Protein AF-A0A5P9F3I1-F1 (afdb_monomer_lite)

Foldseek 3Di:
DWWKDFPFKIKDFQDDDDFFKFFPDDRLDTHHPVRDDPPDDPQADPQFRGGMDTDDDPPSIDTPDDDPGGDALVVCVVFDDDDPVRNVVVRVCVVVVNTDGMDMDGGPVCPVVSVVHRD

Structure (mmCIF, N/CA/C/O backbone):
data_AF-A0A5P9F3I1-F1
#
_entry.id   AF-A0A5P9F3I1-F1
#
loop_
_atom_site.group_PDB
_atom_site.id
_atom_site.type_symbol
_atom_site.label_atom_id
_atom_site.label_alt_id
_atom_site.label_comp_id
_atom_site.label_asym_id
_atom_site.label_entity_id
_atom_site.label_seq_id
_atom_site.pdbx_PDB_ins_code
_atom_site.Cartn_x
_atom_site.Cartn_y
_atom_site.Cartn_z
_atom_site.occupancy
_atom_site.B_iso_or_equiv
_atom_site.auth_seq_id
_atom_site.auth_comp_id
_atom_site.auth_asym_id
_atom_site.auth_atom_id
_atom_site.pdbx_PDB_model_num
ATOM 1 N N . MET A 1 1 ? -12.957 4.116 2.074 1.00 90.19 1 MET A N 1
ATOM 2 C CA . MET A 1 1 ? -11.641 3.589 2.456 1.00 90.19 1 MET A CA 1
ATOM 3 C C . MET A 1 1 ? -11.330 2.303 1.721 1.00 90.19 1 MET A C 1
ATOM 5 O O . MET A 1 1 ? -12.240 1.511 1.440 1.00 90.19 1 MET A O 1
ATOM 9 N N . ILE A 1 2 ? -10.048 2.113 1.442 1.00 93.69 2 ILE A N 1
ATOM 10 C CA . ILE A 1 2 ? -9.469 0.926 0.829 1.00 93.69 2 ILE A CA 1
ATOM 11 C C . ILE A 1 2 ? -8.132 0.614 1.510 1.00 93.69 2 ILE A C 1
ATOM 13 O O . ILE A 1 2 ? -7.375 1.515 1.875 1.00 93.69 2 ILE A O 1
ATOM 17 N N . ILE A 1 3 ? -7.862 -0.673 1.702 1.00 94.19 3 ILE A N 1
ATOM 18 C CA . ILE A 1 3 ? -6.571 -1.188 2.147 1.00 94.19 3 ILE A CA 1
ATOM 19 C C . ILE A 1 3 ? -6.049 -2.093 1.044 1.00 94.19 3 ILE A C 1
ATOM 21 O O . ILE A 1 3 ? -6.748 -2.999 0.571 1.00 94.19 3 ILE A O 1
ATOM 25 N N . VAL A 1 4 ? -4.820 -1.830 0.632 1.00 95.12 4 VAL A N 1
ATOM 26 C CA . VAL A 1 4 ? -4.195 -2.461 -0.516 1.00 95.12 4 VAL A CA 1
ATOM 27 C C . VAL A 1 4 ? -2.876 -3.092 -0.098 1.00 95.12 4 VAL A C 1
ATOM 29 O O . VAL A 1 4 ? -2.026 -2.446 0.502 1.00 95.12 4 VAL A O 1
ATOM 32 N N . ASP A 1 5 ? -2.699 -4.357 -0.447 1.00 94.94 5 ASP A N 1
ATOM 33 C CA . ASP A 1 5 ? -1.471 -5.107 -0.237 1.00 94.94 5 ASP A CA 1
ATOM 34 C C . ASP A 1 5 ? -0.649 -5.132 -1.527 1.00 94.94 5 ASP A C 1
ATOM 36 O O . ASP A 1 5 ? -1.141 -5.555 -2.575 1.00 94.94 5 ASP A O 1
ATOM 40 N N . SER A 1 6 ? 0.602 -4.686 -1.458 1.00 95.31 6 SER A N 1
ATOM 41 C CA . SER A 1 6 ? 1.604 -4.871 -2.511 1.00 95.31 6 SER A CA 1
ATOM 42 C C . SER A 1 6 ? 2.690 -5.836 -2.018 1.00 95.31 6 SER A C 1
ATOM 44 O O . SER A 1 6 ? 2.691 -6.208 -0.841 1.00 95.31 6 SER A O 1
ATOM 46 N N . PRO A 1 7 ? 3.642 -6.280 -2.859 1.00 95.31 7 PRO A N 1
ATOM 47 C CA . PRO A 1 7 ? 4.661 -7.242 -2.442 1.00 95.31 7 PRO A CA 1
ATOM 48 C C . PRO A 1 7 ? 5.341 -6.883 -1.114 1.00 95.31 7 PRO A C 1
ATOM 50 O O . PRO A 1 7 ? 5.458 -7.745 -0.237 1.00 95.31 7 PRO A O 1
ATOM 53 N N . PHE A 1 8 ? 5.713 -5.610 -0.930 1.00 95.12 8 PHE A N 1
ATOM 54 C CA . PHE A 1 8 ? 6.491 -5.157 0.228 1.00 95.12 8 PHE A CA 1
ATOM 55 C C . PHE A 1 8 ? 5.776 -4.140 1.118 1.00 95.12 8 PHE A C 1
ATOM 57 O O . PHE A 1 8 ? 6.240 -3.889 2.231 1.00 95.12 8 PHE A O 1
ATOM 64 N N . HIS A 1 9 ? 4.637 -3.606 0.674 1.00 93.94 9 HIS A N 1
ATOM 65 C CA . HIS A 1 9 ? 3.910 -2.559 1.379 1.00 93.94 9 HIS A CA 1
ATOM 66 C C . HIS A 1 9 ? 2.465 -2.954 1.668 1.00 93.94 9 HIS A C 1
ATOM 68 O O . HIS A 1 9 ? 1.875 -3.775 0.966 1.00 93.94 9 HIS A O 1
ATOM 74 N N . VAL A 1 10 ? 1.892 -2.315 2.683 1.00 94.19 10 VAL A N 1
ATOM 75 C CA . VAL A 1 10 ? 0.446 -2.223 2.879 1.00 94.19 10 VAL A CA 1
ATOM 76 C C . VAL A 1 10 ? 0.079 -0.749 2.851 1.00 94.19 10 VAL A C 1
ATOM 78 O O . VAL A 1 10 ? 0.621 0.039 3.628 1.00 94.19 10 VAL A O 1
ATOM 81 N N . SER A 1 11 ? -0.811 -0.380 1.938 1.00 93.50 11 SER A N 1
ATOM 82 C CA . SER A 1 11 ? -1.278 0.989 1.760 1.00 93.50 11 SER A CA 1
ATOM 83 C C . SER A 1 11 ? -2.720 1.150 2.233 1.00 93.50 11 SER A C 1
ATOM 85 O O . SER A 1 11 ? -3.554 0.269 2.035 1.00 93.50 11 SER A O 1
ATOM 87 N N . PHE A 1 12 ? -3.009 2.293 2.840 1.00 91.94 12 PHE A N 1
ATOM 88 C CA . PHE A 1 12 ? -4.290 2.658 3.431 1.00 91.94 12 PHE A CA 1
ATOM 89 C C . PHE A 1 12 ? -4.743 3.985 2.838 1.00 91.94 12 PHE A C 1
ATOM 91 O O . PHE A 1 12 ? -3.963 4.936 2.787 1.00 91.94 12 PHE A O 1
ATOM 98 N N . SER A 1 13 ? -6.011 4.055 2.449 1.00 90.62 13 SER A N 1
ATOM 99 C CA . SER A 1 13 ? -6.646 5.283 1.982 1.00 90.62 13 SER A CA 1
ATOM 100 C C . SER A 1 13 ? -8.043 5.416 2.564 1.00 90.62 13 SER A C 1
ATOM 102 O O . SER A 1 13 ? -8.780 4.431 2.676 1.00 90.62 13 SER A O 1
ATOM 104 N N . SER A 1 14 ? -8.424 6.635 2.946 1.00 87.81 14 SER A N 1
ATOM 105 C CA . SER A 1 14 ? -9.814 6.956 3.296 1.00 87.81 14 SER A CA 1
ATOM 106 C C . SER A 1 14 ? -10.704 6.981 2.057 1.00 87.81 14 SER A C 1
ATOM 108 O O . SER A 1 14 ? -11.913 6.745 2.158 1.00 87.81 14 SER A O 1
ATOM 110 N N . GLU A 1 15 ? -10.100 7.169 0.890 1.00 88.25 15 GLU A N 1
ATOM 111 C CA . GLU A 1 15 ? -10.753 7.193 -0.406 1.00 88.25 15 GLU A CA 1
ATOM 112 C C . GLU A 1 15 ? -10.995 5.766 -0.920 1.00 88.25 15 GLU A C 1
ATOM 114 O O . GLU A 1 15 ? -10.819 4.770 -0.204 1.00 88.25 15 GLU A O 1
ATOM 119 N N . ARG A 1 16 ? -11.581 5.649 -2.110 1.00 88.88 16 ARG A N 1
ATOM 120 C CA . ARG A 1 16 ? -11.965 4.358 -2.714 1.00 88.88 16 ARG A CA 1
ATOM 121 C C . ARG A 1 16 ? -11.376 4.153 -4.101 1.00 88.88 16 ARG A C 1
ATOM 123 O O . ARG A 1 16 ? -11.593 3.096 -4.688 1.00 88.88 16 ARG A O 1
ATOM 130 N N . GLU A 1 17 ? -10.658 5.152 -4.587 1.00 91.88 17 GLU A N 1
ATOM 131 C CA . GLU A 1 17 ? -9.868 5.084 -5.800 1.00 91.88 17 GLU A CA 1
ATOM 132 C C . GLU A 1 17 ? -8.821 3.975 -5.712 1.00 91.88 17 GLU A C 1
ATOM 134 O O . GLU A 1 17 ? -8.314 3.626 -4.639 1.00 91.88 17 GLU A O 1
ATOM 139 N N . LEU A 1 18 ? -8.550 3.373 -6.864 1.00 93.62 18 LEU A N 1
ATOM 140 C CA . LEU A 1 18 ? -7.519 2.360 -6.995 1.00 93.62 18 LEU A CA 1
ATOM 141 C C . LEU A 1 18 ? -6.180 3.035 -7.302 1.00 93.62 18 LEU A C 1
ATOM 143 O O . LEU A 1 18 ? -6.169 4.084 -7.943 1.00 93.62 18 LEU A O 1
ATOM 147 N N . PRO A 1 19 ? -5.056 2.412 -6.912 1.00 93.56 19 PRO A N 1
ATOM 148 C CA . PRO A 1 19 ? -3.750 2.890 -7.330 1.00 93.56 19 PRO A CA 1
ATOM 149 C C . PRO A 1 19 ? -3.662 2.923 -8.856 1.00 93.56 19 PRO A C 1
ATOM 151 O O . PRO A 1 19 ? -4.089 1.972 -9.517 1.00 93.56 19 PRO A O 1
ATOM 154 N N . SER A 1 20 ? -3.059 3.975 -9.398 1.00 93.38 20 SER A N 1
ATOM 155 C CA . SER A 1 20 ? -2.838 4.164 -10.835 1.00 93.38 20 SER A CA 1
ATOM 156 C C . SER A 1 20 ? -1.423 3.770 -11.256 1.00 93.38 20 SER A C 1
ATOM 158 O O . SER A 1 20 ? -1.210 3.292 -12.374 1.00 93.38 20 SER A O 1
ATOM 160 N N . LYS A 1 21 ? -0.441 3.895 -10.352 1.00 93.88 21 LYS A N 1
ATOM 161 C CA . LYS A 1 21 ? 0.971 3.588 -10.616 1.00 93.88 21 LYS A CA 1
ATOM 162 C C . LYS A 1 21 ? 1.540 2.576 -9.628 1.00 93.88 21 LYS A C 1
ATOM 164 O O . LYS A 1 21 ? 1.153 2.500 -8.462 1.00 93.88 21 LYS A O 1
ATOM 169 N N . ALA A 1 22 ? 2.489 1.781 -10.103 1.00 95.19 22 ALA A N 1
ATOM 170 C CA . ALA A 1 22 ? 3.241 0.832 -9.298 1.00 95.19 22 ALA A CA 1
ATOM 171 C C . ALA A 1 22 ? 4.729 0.916 -9.634 1.00 95.19 22 ALA A C 1
ATOM 173 O O . ALA A 1 22 ? 5.114 0.963 -10.800 1.00 95.19 22 ALA A O 1
ATOM 174 N N . CYS A 1 23 ? 5.575 0.886 -8.608 1.00 95.12 23 CYS A N 1
ATOM 175 C CA . CYS A 1 23 ? 7.013 0.743 -8.779 1.00 95.12 23 CYS A CA 1
ATOM 176 C C . CYS A 1 23 ? 7.321 -0.633 -9.370 1.00 95.12 23 CYS A C 1
ATOM 178 O O . CYS A 1 23 ? 7.063 -1.668 -8.751 1.00 95.12 23 CYS A O 1
ATOM 180 N N . THR A 1 24 ? 7.904 -0.645 -10.564 1.00 93.88 24 THR A N 1
ATOM 181 C CA . THR A 1 24 ? 8.335 -1.870 -11.245 1.00 93.88 24 THR A CA 1
ATOM 182 C C . THR A 1 24 ? 9.747 -2.277 -10.823 1.00 93.88 24 THR A C 1
ATOM 184 O O . THR A 1 24 ? 10.150 -3.413 -11.065 1.00 93.88 24 THR A O 1
ATOM 187 N N . GLY A 1 25 ? 10.469 -1.416 -10.099 1.00 93.19 25 GLY A N 1
ATOM 188 C CA . GLY A 1 25 ? 11.793 -1.699 -9.543 1.00 93.19 25 GLY A CA 1
ATOM 189 C C . GLY A 1 25 ? 11.783 -2.237 -8.112 1.00 93.19 25 GLY A C 1
ATOM 190 O O . GLY A 1 25 ? 11.133 -3.244 -7.823 1.00 93.19 25 GLY A O 1
ATOM 191 N N . LYS A 1 26 ? 12.565 -1.604 -7.228 1.00 92.44 26 LYS A N 1
ATOM 192 C CA . LYS A 1 26 ? 13.016 -2.207 -5.961 1.00 92.44 26 LYS A CA 1
ATOM 193 C C . LYS A 1 26 ? 11.950 -2.290 -4.870 1.00 92.44 26 LYS A C 1
ATOM 195 O O . LYS A 1 26 ? 11.833 -3.338 -4.243 1.00 92.44 26 LYS A O 1
ATOM 200 N N . CYS A 1 27 ? 11.183 -1.224 -4.629 1.00 94.00 27 CYS A N 1
ATOM 201 C CA . CYS A 1 27 ? 10.278 -1.171 -3.471 1.00 94.00 27 CYS A CA 1
ATOM 202 C C . CYS A 1 27 ? 8.883 -1.752 -3.740 1.00 94.00 27 CYS A C 1
ATOM 204 O O . CYS A 1 27 ? 8.164 -2.077 -2.801 1.00 94.00 27 CYS A O 1
ATOM 206 N N . LYS A 1 28 ? 8.471 -1.897 -5.009 1.00 95.62 28 LYS A N 1
ATOM 207 C CA . LYS A 1 28 ? 7.131 -2.400 -5.382 1.00 95.62 28 LYS A CA 1
ATOM 208 C C . LYS A 1 28 ? 5.973 -1.657 -4.684 1.00 95.62 28 LYS A C 1
ATOM 210 O O . LYS A 1 28 ? 4.894 -2.218 -4.476 1.00 95.62 28 LYS A O 1
ATOM 215 N N . LYS A 1 29 ? 6.200 -0.402 -4.284 1.00 95.25 29 LYS A N 1
ATOM 216 C CA . LYS A 1 29 ? 5.176 0.487 -3.734 1.00 95.25 29 LYS A CA 1
ATOM 217 C C . LYS A 1 29 ? 4.178 0.865 -4.829 1.00 95.25 29 LYS A C 1
ATOM 219 O O . LYS A 1 29 ? 4.543 0.973 -5.998 1.00 95.25 29 LYS A O 1
ATOM 224 N N . ILE A 1 30 ? 2.933 1.056 -4.428 1.00 95.19 30 ILE A N 1
ATOM 225 C CA . ILE A 1 30 ? 1.837 1.549 -5.262 1.00 95.19 30 ILE A CA 1
ATOM 226 C C . ILE A 1 30 ? 1.505 2.992 -4.907 1.00 95.19 30 ILE A C 1
ATOM 228 O O . ILE A 1 30 ? 1.753 3.418 -3.776 1.00 95.19 30 ILE A O 1
ATOM 232 N N . TRP A 1 31 ? 0.931 3.693 -5.872 1.00 92.75 31 TRP A N 1
ATOM 233 C CA . TRP A 1 31 ? 0.684 5.122 -5.820 1.00 92.75 31 TRP A CA 1
ATOM 234 C C . TRP A 1 31 ? -0.614 5.468 -6.547 1.00 92.75 31 TRP A C 1
ATOM 236 O O . TRP A 1 31 ? -1.016 4.770 -7.486 1.00 92.75 31 TRP A O 1
ATOM 246 N N . TRP A 1 32 ? -1.247 6.541 -6.103 1.00 91.62 32 TRP A N 1
ATOM 247 C CA . TRP A 1 32 ? -2.476 7.089 -6.660 1.00 91.62 32 TRP A CA 1
ATOM 248 C C . TRP A 1 32 ? -2.183 8.291 -7.548 1.00 91.62 32 TRP A C 1
ATOM 250 O O . TRP A 1 32 ? -1.090 8.849 -7.504 1.00 91.62 32 TRP A O 1
ATOM 260 N N . GLU A 1 33 ? -3.154 8.688 -8.372 1.00 86.62 33 GLU A N 1
ATOM 261 C CA . GLU A 1 33 ? -2.994 9.865 -9.237 1.00 86.62 33 GLU A CA 1
ATOM 262 C C . GLU A 1 33 ? -2.730 11.116 -8.406 1.00 86.62 33 GLU A C 1
ATOM 264 O O . GLU A 1 33 ? -1.824 11.870 -8.725 1.00 86.62 33 GLU A O 1
ATOM 269 N N . SER A 1 34 ? -3.405 11.260 -7.262 1.00 85.81 34 SER A N 1
ATOM 270 C CA . SER A 1 34 ? -3.195 12.391 -6.356 1.00 85.81 34 SER A CA 1
ATOM 271 C C . SER A 1 34 ? -1.826 12.425 -5.666 1.00 85.81 34 SER A C 1
ATOM 273 O O . SER A 1 34 ? -1.558 13.374 -4.932 1.00 85.81 34 SER A O 1
ATOM 275 N N . ASP A 1 35 ? -1.027 11.358 -5.776 1.00 83.25 35 ASP A N 1
ATOM 276 C CA . ASP A 1 35 ? 0.317 11.301 -5.186 1.00 83.25 35 ASP A CA 1
ATOM 277 C C . ASP A 1 35 ? 1.375 11.945 -6.100 1.00 83.25 35 ASP A C 1
ATOM 279 O O . ASP A 1 35 ? 2.518 12.100 -5.671 1.00 83.25 35 ASP A O 1
ATOM 283 N N . TYR A 1 36 ? 1.004 12.297 -7.336 1.00 75.44 36 TYR A N 1
ATOM 284 C CA . TYR A 1 36 ? 1.868 12.905 -8.342 1.00 75.44 36 TYR A CA 1
ATOM 285 C C . TYR A 1 36 ? 1.245 14.202 -8.857 1.00 75.44 36 TYR A C 1
ATOM 287 O O . TYR A 1 36 ? 0.089 14.203 -9.273 1.00 75.44 36 TYR A O 1
ATOM 295 N N . ASP A 1 37 ? 2.021 15.284 -8.890 1.00 67.81 37 ASP A N 1
ATOM 296 C CA . ASP A 1 37 ? 1.665 16.454 -9.695 1.00 67.81 37 ASP A CA 1
ATOM 297 C C . ASP A 1 37 ? 2.047 16.185 -11.160 1.00 67.81 37 ASP A C 1
ATOM 299 O O . ASP A 1 37 ? 3.129 15.667 -11.454 1.00 67.81 37 ASP A O 1
ATOM 303 N N . GLU A 1 38 ? 1.145 16.520 -12.090 1.00 56.72 38 GLU A N 1
ATOM 304 C CA . GLU A 1 38 ? 1.235 16.194 -13.527 1.00 56.72 38 GLU A CA 1
ATOM 305 C C . GLU A 1 38 ? 2.510 16.715 -14.222 1.00 56.72 38 GLU A C 1
ATOM 307 O O . GLU A 1 38 ? 2.821 16.301 -15.340 1.00 56.72 38 GLU A O 1
ATOM 312 N N . THR A 1 39 ? 3.260 17.611 -13.579 1.00 55.44 39 THR A N 1
ATOM 313 C CA . THR A 1 39 ? 4.373 18.348 -14.183 1.00 55.44 39 THR A CA 1
ATOM 314 C C . THR A 1 39 ? 5.761 17.748 -13.953 1.00 55.44 39 THR A C 1
ATOM 316 O O . THR A 1 39 ? 6.632 17.997 -14.786 1.00 55.44 39 THR A O 1
ATOM 319 N N . ASP A 1 40 ? 5.994 16.941 -12.908 1.00 53.53 40 ASP A N 1
ATOM 320 C CA . ASP A 1 40 ? 7.377 16.669 -12.458 1.00 53.53 40 ASP A CA 1
ATOM 321 C C . ASP A 1 40 ? 7.834 15.199 -12.456 1.00 53.53 40 ASP A C 1
ATOM 323 O O . ASP A 1 40 ? 9.020 14.927 -12.672 1.00 53.53 40 ASP A O 1
ATOM 327 N N . ASP A 1 41 ? 6.940 14.214 -12.334 1.00 59.50 41 ASP A N 1
ATOM 328 C CA . ASP A 1 41 ? 7.371 12.826 -12.119 1.00 59.50 41 ASP A CA 1
ATOM 329 C C . ASP A 1 41 ? 7.272 11.947 -13.370 1.00 59.50 41 ASP A C 1
ATOM 331 O O . ASP A 1 41 ? 6.300 11.231 -13.623 1.00 59.50 41 ASP A O 1
ATOM 335 N N . LYS A 1 42 ? 8.367 11.961 -14.144 1.00 66.25 42 LYS A N 1
ATOM 336 C CA . LYS A 1 42 ? 8.630 11.200 -15.386 1.00 66.25 42 LYS A CA 1
ATOM 337 C C . LYS A 1 42 ? 8.703 9.674 -15.193 1.00 66.25 42 LYS A C 1
ATOM 339 O O . LYS A 1 42 ? 9.653 9.024 -15.625 1.00 66.25 42 LYS A O 1
ATOM 344 N N . GLY A 1 43 ? 7.725 9.073 -14.523 1.00 82.50 43 GLY A N 1
ATOM 345 C CA . GLY A 1 43 ? 7.683 7.630 -14.302 1.00 82.50 43 GLY A CA 1
ATOM 346 C C . GLY A 1 43 ? 8.787 7.131 -13.367 1.00 82.50 43 GLY A C 1
ATOM 347 O O . GLY A 1 43 ? 9.238 5.996 -13.519 1.00 82.50 43 GLY A O 1
ATOM 348 N N . VAL A 1 44 ? 9.222 7.951 -12.405 1.00 89.50 44 VAL A N 1
ATOM 349 C CA . VAL A 1 44 ? 10.220 7.584 -11.391 1.00 89.50 44 VAL A CA 1
ATOM 350 C C . VAL A 1 44 ? 9.561 7.480 -10.019 1.00 89.50 44 VAL A C 1
ATOM 352 O O . VAL A 1 44 ? 8.764 8.310 -9.604 1.00 89.50 44 VAL A O 1
ATOM 355 N N . CYS A 1 45 ? 9.877 6.416 -9.294 1.00 90.81 45 CYS A N 1
ATOM 356 C CA . CYS A 1 45 ? 9.322 6.122 -7.991 1.00 90.81 45 CYS A CA 1
ATOM 357 C C . CYS A 1 45 ? 9.988 6.996 -6.928 1.00 90.81 45 CYS A C 1
ATOM 359 O O . CYS A 1 45 ? 11.125 6.726 -6.542 1.00 90.81 45 CYS A O 1
ATOM 361 N N . LEU A 1 46 ? 9.224 7.931 -6.364 1.00 88.31 46 LEU A N 1
ATOM 362 C CA . LEU A 1 46 ? 9.644 8.837 -5.285 1.00 88.31 46 LEU A CA 1
ATOM 363 C C . LEU A 1 46 ? 10.221 8.141 -4.044 1.00 88.31 46 LEU A C 1
ATOM 365 O O . LEU A 1 46 ? 10.939 8.753 -3.267 1.00 88.31 46 LEU A O 1
ATOM 369 N N . GLN A 1 47 ? 9.918 6.856 -3.843 1.00 90.00 47 GLN A N 1
ATOM 370 C CA . GLN A 1 47 ? 10.474 6.100 -2.725 1.00 90.00 47 GLN A CA 1
ATOM 371 C C . GLN A 1 47 ? 11.887 5.586 -2.998 1.00 90.00 47 GLN A C 1
ATOM 373 O O . GLN A 1 47 ? 12.659 5.504 -2.067 1.00 90.00 47 GLN A O 1
ATOM 378 N N . CYS A 1 48 ? 12.207 5.129 -4.212 1.00 92.44 48 CYS A N 1
ATOM 379 C CA . CYS A 1 48 ? 13.441 4.356 -4.445 1.00 92.44 48 CYS A CA 1
ATOM 380 C C . CYS A 1 48 ? 14.169 4.695 -5.752 1.00 92.44 48 CYS A C 1
ATOM 382 O O . CYS A 1 48 ? 15.054 3.947 -6.171 1.00 92.44 48 CYS A O 1
ATOM 384 N N . GLY A 1 49 ? 13.733 5.740 -6.457 1.00 90.62 49 GLY A N 1
ATOM 385 C CA . GLY A 1 49 ? 14.302 6.196 -7.727 1.00 90.62 49 GLY A CA 1
ATOM 386 C C . GLY A 1 49 ? 14.142 5.232 -8.909 1.00 90.62 49 GLY A C 1
ATOM 387 O O . GLY A 1 49 ? 14.645 5.500 -9.992 1.00 90.62 49 GLY A O 1
ATOM 388 N N . SER A 1 50 ? 13.472 4.088 -8.733 1.00 93.19 50 SER A N 1
ATOM 389 C CA . SER A 1 50 ? 13.250 3.121 -9.819 1.00 93.19 50 SER A CA 1
ATOM 390 C C . SER A 1 50 ? 12.067 3.507 -10.709 1.00 93.19 50 SER A C 1
ATOM 392 O O . SER A 1 50 ? 11.289 4.377 -10.352 1.00 93.19 50 SER A O 1
ATOM 394 N N . SER A 1 51 ? 11.856 2.810 -11.823 1.00 92.62 51 SER A N 1
ATOM 395 C CA . SER A 1 51 ? 10.732 3.091 -12.722 1.00 92.62 51 SER A CA 1
ATOM 396 C C . SER A 1 51 ? 9.350 2.804 -12.111 1.00 92.62 51 SER A C 1
ATOM 398 O O . SER A 1 51 ? 9.165 1.882 -11.307 1.00 92.62 51 SER A O 1
ATOM 400 N N . LEU A 1 52 ? 8.365 3.584 -12.547 1.00 92.69 52 LEU A N 1
ATOM 401 C CA . LEU A 1 52 ? 6.938 3.385 -12.338 1.00 92.69 52 LEU A CA 1
ATOM 402 C C . LEU A 1 52 ? 6.296 2.883 -13.628 1.00 92.69 52 LEU A C 1
ATOM 404 O O . LEU A 1 52 ? 6.559 3.392 -14.714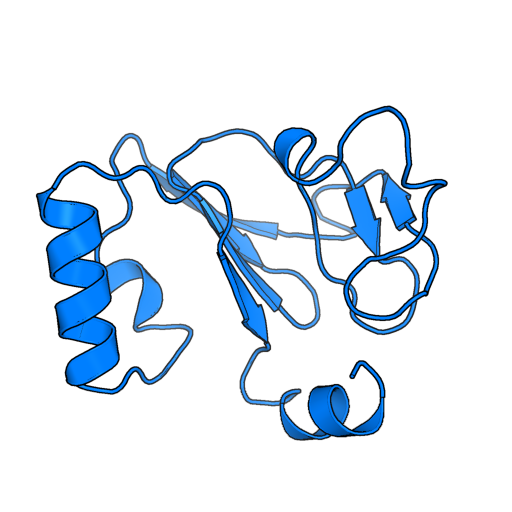 1.00 92.69 52 LEU A O 1
ATOM 408 N N . GLY A 1 53 ? 5.401 1.916 -13.487 1.00 91.81 53 GLY A N 1
ATOM 409 C CA . GLY A 1 53 ? 4.470 1.503 -14.529 1.00 91.81 53 GLY A CA 1
ATOM 410 C C . GLY A 1 53 ? 3.027 1.671 -14.068 1.00 91.81 53 GLY A C 1
ATOM 411 O O . GLY A 1 53 ? 2.765 2.088 -12.937 1.00 91.81 53 GLY A O 1
ATOM 412 N N . CYS A 1 54 ? 2.079 1.316 -14.932 1.00 93.38 54 CYS A N 1
ATOM 413 C CA . CYS A 1 54 ? 0.669 1.254 -14.554 1.00 93.38 54 CYS A CA 1
ATOM 414 C C . CYS A 1 54 ? 0.450 0.195 -13.465 1.00 93.38 54 CYS A C 1
ATOM 416 O O . CYS A 1 54 ? 0.946 -0.934 -13.554 1.00 93.38 54 CYS A O 1
ATOM 418 N N . ALA A 1 55 ? -0.311 0.545 -12.431 1.00 94.81 55 ALA A N 1
ATOM 419 C CA . ALA A 1 55 ? -0.719 -0.413 -11.418 1.00 94.81 55 ALA A CA 1
ATOM 420 C C . ALA A 1 55 ? -1.768 -1.367 -12.001 1.00 94.81 55 ALA A C 1
ATOM 422 O O . ALA A 1 55 ? -2.728 -0.955 -12.641 1.00 94.81 55 ALA A O 1
ATOM 423 N N . VAL A 1 56 ? -1.590 -2.666 -11.759 1.00 95.94 56 VAL A N 1
ATOM 424 C CA . VAL A 1 56 ? -2.475 -3.711 -12.284 1.00 95.94 56 VAL A CA 1
ATOM 425 C C . VAL A 1 56 ? -2.897 -4.578 -11.112 1.00 95.94 56 VAL A C 1
ATOM 427 O O . VAL A 1 56 ? -2.057 -5.180 -10.434 1.00 95.94 56 VAL A O 1
ATOM 430 N N . LYS A 1 57 ? -4.204 -4.624 -10.848 1.00 96.38 57 LYS A N 1
ATOM 431 C CA . LYS A 1 57 ? -4.779 -5.455 -9.787 1.00 96.38 57 LYS A CA 1
ATOM 432 C C . LYS A 1 57 ? -4.479 -6.931 -10.066 1.00 96.38 57 LYS A C 1
ATOM 434 O O . LYS A 1 57 ? -4.606 -7.393 -11.192 1.00 96.38 57 LYS A O 1
ATOM 439 N N . GLY A 1 58 ? -4.075 -7.670 -9.039 1.00 94.62 58 GLY A N 1
ATOM 440 C CA . GLY A 1 58 ? -3.655 -9.071 -9.140 1.00 94.62 58 GLY A CA 1
ATOM 441 C C . GLY A 1 58 ? -2.182 -9.261 -9.511 1.00 94.62 58 GLY A C 1
ATOM 442 O O . GLY A 1 58 ? -1.621 -10.297 -9.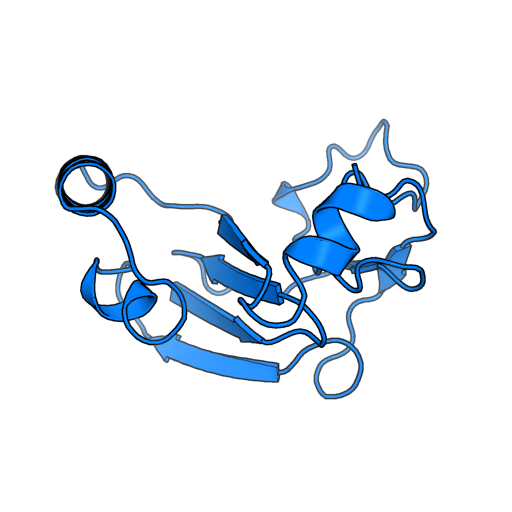168 1.00 94.62 58 GLY A O 1
ATOM 443 N N . VAL A 1 59 ? -1.542 -8.254 -10.118 1.00 95.56 59 VAL A N 1
ATOM 444 C CA . VAL A 1 59 ? -0.116 -8.279 -10.487 1.00 95.56 59 VAL A CA 1
ATOM 445 C C . VAL A 1 59 ? 0.705 -7.445 -9.506 1.00 95.56 59 VAL A C 1
ATOM 447 O O . VAL A 1 59 ? 1.581 -7.956 -8.816 1.00 95.56 59 VAL A O 1
ATOM 450 N N . HIS A 1 60 ? 0.391 -6.155 -9.411 1.00 96.94 60 HIS A N 1
ATOM 451 C CA . HIS A 1 60 ? 1.127 -5.194 -8.593 1.00 96.94 60 HIS A CA 1
ATOM 452 C C . HIS A 1 60 ? 0.549 -5.062 -7.184 1.00 96.94 60 HIS A C 1
ATOM 454 O O . HIS A 1 60 ? 1.277 -4.754 -6.241 1.00 96.94 60 HIS A O 1
ATOM 460 N N . PHE A 1 61 ? -0.755 -5.294 -7.036 1.00 96.75 61 PHE A N 1
ATOM 461 C CA . PHE A 1 61 ? -1.435 -5.174 -5.756 1.00 96.75 61 PHE A CA 1
ATOM 462 C C . PHE A 1 61 ? -2.685 -6.040 -5.649 1.00 96.75 61 PHE A C 1
ATOM 464 O O . PHE A 1 61 ? -3.264 -6.466 -6.650 1.00 96.75 61 PHE A O 1
ATOM 471 N N . LYS A 1 62 ? -3.145 -6.246 -4.417 1.00 97.12 62 LYS A N 1
ATOM 472 C CA . LYS A 1 62 ? -4.417 -6.887 -4.081 1.00 97.12 62 LYS A CA 1
ATOM 473 C C . LYS A 1 62 ? -5.184 -6.006 -3.104 1.00 97.12 62 LYS A C 1
ATOM 475 O O . LYS A 1 62 ? -4.604 -5.425 -2.196 1.00 97.12 62 LYS A O 1
ATOM 480 N N . ILE A 1 63 ? -6.496 -5.914 -3.277 1.00 96.06 63 ILE A N 1
ATOM 481 C CA . ILE A 1 63 ? -7.359 -5.227 -2.312 1.00 96.06 63 ILE A CA 1
ATOM 482 C C . ILE A 1 63 ? -7.611 -6.208 -1.173 1.00 96.06 63 ILE A C 1
ATOM 484 O O . ILE A 1 63 ? -8.164 -7.278 -1.415 1.00 96.06 63 ILE A O 1
ATOM 488 N N . VAL A 1 64 ? -7.195 -5.859 0.042 1.00 94.50 64 VAL A N 1
ATOM 489 C CA . VAL A 1 64 ? -7.406 -6.712 1.225 1.00 94.50 64 VAL A CA 1
ATOM 490 C C . VAL A 1 64 ? -8.647 -6.309 2.005 1.00 94.50 64 VAL A C 1
ATOM 492 O O . VAL A 1 64 ? -9.254 -7.142 2.670 1.00 94.50 64 VAL A O 1
ATOM 495 N N . TYR A 1 65 ? -9.054 -5.044 1.910 1.00 94.31 65 TYR A N 1
ATOM 496 C CA . TYR A 1 65 ? -10.274 -4.567 2.541 1.00 94.31 65 TYR A CA 1
ATOM 497 C C . TYR A 1 65 ? -10.806 -3.316 1.843 1.00 94.31 65 TYR A C 1
ATOM 499 O O . TYR A 1 65 ? -10.036 -2.463 1.403 1.00 94.31 65 TYR A O 1
ATOM 507 N N . GLN A 1 66 ? -12.128 -3.185 1.768 1.00 94.12 66 GLN A N 1
ATOM 508 C CA . GLN A 1 66 ? -12.792 -2.008 1.217 1.00 94.12 66 GLN A CA 1
ATOM 509 C C . GLN A 1 66 ? -14.124 -1.791 1.936 1.00 94.12 66 GLN A C 1
ATOM 511 O O . GLN A 1 66 ? -14.889 -2.732 2.134 1.00 94.12 66 GLN A O 1
ATOM 516 N N . ALA A 1 67 ? -14.415 -0.551 2.332 1.00 91.69 67 ALA A N 1
ATOM 517 C CA . ALA A 1 67 ? -15.647 -0.231 3.056 1.00 91.69 67 ALA A CA 1
ATOM 518 C C . ALA A 1 67 ? -16.140 1.195 2.793 1.00 91.69 67 ALA A C 1
ATOM 520 O O . ALA A 1 67 ? -15.375 2.072 2.372 1.00 91.69 67 ALA A O 1
ATOM 521 N N . ASN A 1 68 ? -17.436 1.423 3.044 1.00 89.69 68 ASN A N 1
ATOM 522 C CA . ASN A 1 68 ? -18.074 2.739 2.936 1.00 89.69 68 ASN A CA 1
ATOM 523 C C . ASN A 1 68 ? -18.008 3.497 4.268 1.00 89.69 68 ASN A C 1
ATOM 525 O O . ASN A 1 68 ? -19.020 3.799 4.889 1.00 89.69 68 ASN A O 1
ATOM 529 N N . ARG A 1 69 ? -16.789 3.694 4.764 1.00 88.00 69 ARG A N 1
ATOM 530 C CA . ARG A 1 69 ? -16.489 4.430 5.996 1.00 88.00 69 ARG A CA 1
ATOM 531 C C . ARG A 1 69 ? -15.067 4.978 5.934 1.00 88.00 69 ARG A C 1
ATOM 533 O O . ARG A 1 69 ? -14.277 4.519 5.105 1.00 88.00 69 ARG A O 1
ATOM 540 N N . ASN A 1 70 ? -14.734 5.877 6.854 1.00 85.00 70 ASN A N 1
ATOM 541 C CA . ASN A 1 70 ? -13.359 6.324 7.077 1.00 85.00 70 ASN A CA 1
ATOM 542 C C . ASN A 1 70 ? -12.492 5.209 7.690 1.00 85.00 70 ASN A C 1
ATOM 544 O O . ASN A 1 70 ? -13.005 4.229 8.261 1.00 85.00 70 ASN A O 1
ATOM 548 N N . LEU A 1 71 ? -11.171 5.370 7.560 1.00 86.25 71 LEU A N 1
ATOM 549 C CA . LEU A 1 71 ? -10.189 4.556 8.276 1.00 86.25 71 LEU A CA 1
ATOM 550 C C . LEU A 1 71 ? -10.372 4.725 9.786 1.00 86.25 71 LEU A C 1
ATOM 552 O O . LEU A 1 71 ? -10.764 5.779 10.277 1.00 86.25 71 LEU A O 1
ATOM 556 N N . ARG A 1 72 ? -10.109 3.654 10.524 1.00 87.06 72 ARG A N 1
ATOM 557 C CA . ARG A 1 72 ? -10.096 3.617 11.986 1.00 87.06 72 ARG A CA 1
ATOM 558 C C . ARG A 1 72 ? -8.733 3.111 12.426 1.00 87.06 72 ARG A C 1
ATOM 560 O O . ARG A 1 72 ? -8.150 2.266 11.756 1.00 87.06 72 ARG A O 1
ATOM 567 N N . VAL A 1 73 ? -8.282 3.500 13.616 1.00 83.81 73 VAL A N 1
ATOM 568 C CA . VAL A 1 73 ? -7.017 3.007 14.199 1.00 83.81 73 VAL A CA 1
ATOM 569 C C . VAL A 1 73 ? -6.922 1.472 14.173 1.00 83.81 73 VAL A C 1
ATO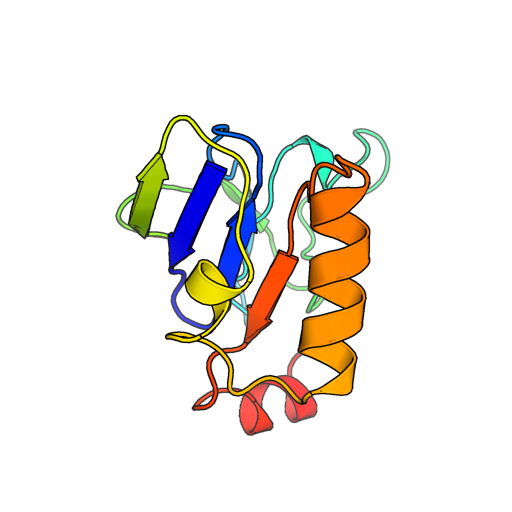M 571 O O . VAL A 1 73 ? -5.869 0.902 13.896 1.00 83.81 73 VAL A O 1
ATOM 574 N N . LYS A 1 74 ? -8.041 0.773 14.409 1.00 86.50 74 LYS A N 1
ATOM 575 C CA . LYS A 1 74 ? -8.081 -0.698 14.387 1.00 86.50 74 LYS A CA 1
ATOM 576 C C . LYS A 1 74 ? -7.736 -1.319 13.028 1.00 86.50 74 LYS A C 1
ATOM 578 O O . LYS A 1 74 ? -7.321 -2.470 13.007 1.00 86.50 74 LYS A O 1
ATOM 583 N N . ASP A 1 75 ? -7.888 -0.577 11.933 1.00 87.62 75 ASP A N 1
ATOM 584 C CA . ASP A 1 75 ? -7.599 -1.062 10.582 1.00 87.62 75 ASP A CA 1
ATOM 585 C C . ASP A 1 75 ? -6.083 -1.210 10.339 1.00 87.62 75 ASP A C 1
ATOM 587 O O . ASP A 1 75 ? -5.673 -2.021 9.514 1.00 87.62 75 ASP A O 1
ATOM 591 N N . PHE A 1 76 ? -5.244 -0.492 11.098 1.00 83.38 76 PHE A N 1
ATOM 592 C CA . PHE A 1 76 ? -3.779 -0.545 11.000 1.00 83.38 76 PHE A CA 1
ATOM 593 C C . PHE A 1 76 ? -3.149 -1.663 11.843 1.00 83.38 76 PHE A C 1
ATOM 595 O O . PHE A 1 76 ? -2.066 -2.153 11.514 1.00 83.38 76 PHE A O 1
ATOM 602 N N . LYS A 1 77 ? -3.831 -2.096 12.917 1.00 81.31 77 LYS A N 1
ATOM 603 C CA . LYS A 1 77 ? -3.323 -3.089 13.884 1.00 81.31 77 LYS A CA 1
ATOM 604 C C . LYS A 1 77 ? -2.798 -4.391 13.254 1.00 81.31 77 LYS A C 1
ATOM 606 O O . LYS A 1 77 ? -1.778 -4.873 13.738 1.00 81.31 77 LYS A O 1
ATOM 611 N N . PRO A 1 78 ? -3.422 -4.969 12.204 1.00 81.69 78 PRO A N 1
ATOM 612 C CA . PRO A 1 78 ? -2.919 -6.208 11.604 1.00 81.69 78 PRO A CA 1
ATOM 613 C C . PRO A 1 78 ? -1.569 -6.057 10.890 1.00 81.69 78 PRO A C 1
ATOM 615 O O . PRO A 1 78 ? -0.895 -7.051 10.643 1.00 81.69 78 PRO A O 1
ATOM 618 N N . TYR A 1 79 ? -1.183 -4.831 10.530 1.00 77.56 79 TYR A N 1
ATOM 619 C CA . TYR A 1 79 ? -0.087 -4.574 9.592 1.00 77.56 79 TYR A CA 1
ATOM 620 C C . TYR A 1 79 ? 1.083 -3.815 10.212 1.00 77.56 79 TYR A C 1
ATOM 622 O O . TYR A 1 79 ? 2.195 -3.864 9.687 1.00 77.56 79 TYR A O 1
ATOM 630 N N . LYS A 1 80 ? 0.850 -3.121 11.329 1.00 71.75 80 LYS A N 1
ATOM 631 C CA . LYS A 1 80 ? 1.880 -2.399 12.070 1.00 71.75 80 LYS A CA 1
ATOM 632 C C . LYS A 1 80 ? 1.602 -2.489 13.565 1.00 71.75 80 LYS A C 1
ATOM 634 O O . LYS A 1 80 ? 0.502 -2.176 14.023 1.00 71.75 80 LYS A O 1
ATOM 639 N N . LYS A 1 81 ? 2.629 -2.854 14.335 1.00 75.44 81 LYS A N 1
ATOM 640 C CA . LYS A 1 81 ? 2.633 -2.620 15.779 1.00 75.44 81 LYS A CA 1
ATOM 641 C C . LYS A 1 81 ? 2.903 -1.133 15.987 1.00 75.44 81 LYS A C 1
ATOM 643 O O . LYS A 1 81 ? 4.017 -0.680 15.752 1.00 75.44 81 LYS A O 1
ATOM 648 N N . MET A 1 82 ? 1.857 -0.391 16.321 1.00 71.56 82 MET A N 1
ATOM 649 C CA . MET A 1 82 ? 1.936 1.051 16.542 1.00 71.56 82 MET A CA 1
ATOM 650 C C . MET A 1 82 ? 2.263 1.339 18.003 1.00 71.56 82 MET A C 1
ATOM 652 O O . MET A 1 82 ? 1.796 0.608 18.883 1.00 71.56 82 MET A O 1
ATOM 656 N N . SER A 1 83 ? 3.042 2.390 18.258 1.00 76.69 83 SER A N 1
ATOM 657 C CA . SER A 1 83 ? 3.196 2.918 19.615 1.00 76.69 83 SER A CA 1
ATOM 658 C C . SER A 1 83 ? 1.883 3.557 20.094 1.00 76.69 83 SER A C 1
ATOM 660 O O . SER A 1 83 ? 0.988 3.853 19.297 1.00 76.69 83 SER A O 1
ATOM 662 N N . ASN A 1 84 ? 1.747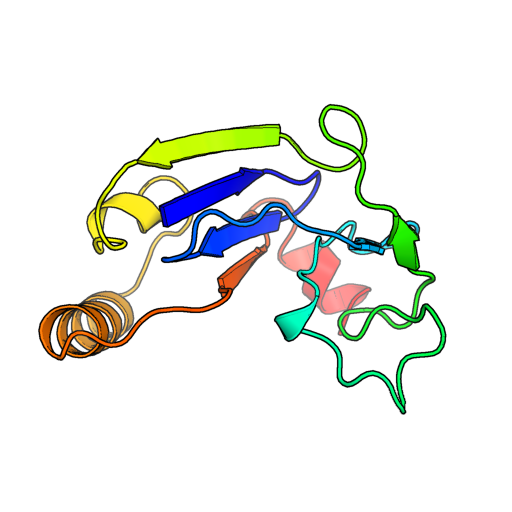 3.768 21.406 1.00 74.69 84 ASN A N 1
ATOM 663 C CA . ASN A 1 84 ? 0.579 4.462 21.957 1.00 74.69 84 ASN A CA 1
ATOM 664 C C . ASN A 1 84 ? 0.479 5.904 21.429 1.00 74.69 84 ASN A C 1
ATOM 666 O O . ASN A 1 84 ? -0.616 6.350 21.107 1.00 74.69 84 ASN A O 1
ATOM 670 N N . GLU A 1 85 ? 1.615 6.577 21.244 1.00 76.12 85 GLU A N 1
ATOM 671 C CA . GLU A 1 8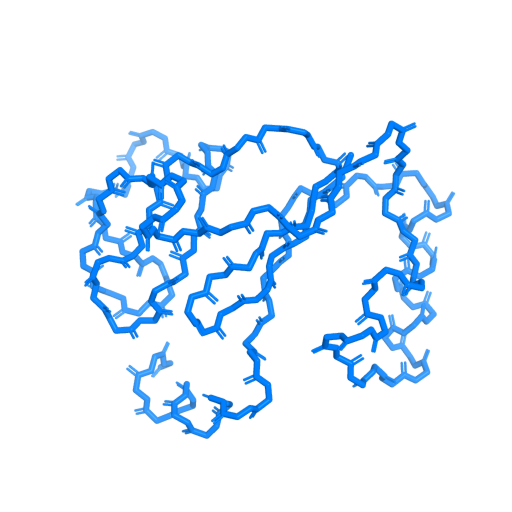5 ? 1.698 7.930 20.678 1.00 76.12 85 GLU A CA 1
ATOM 672 C C . GLU A 1 85 ? 1.214 7.966 19.218 1.00 76.12 85 GLU A C 1
ATOM 674 O O . GLU A 1 85 ? 0.400 8.809 18.851 1.00 76.12 85 GLU A O 1
ATOM 679 N N . GLU A 1 86 ? 1.640 7.008 18.382 1.00 74.50 86 GLU A N 1
ATOM 680 C CA . GLU A 1 86 ? 1.165 6.887 16.994 1.00 74.50 86 GLU A CA 1
ATOM 681 C C . GLU A 1 86 ? -0.343 6.605 16.936 1.00 74.50 86 GLU A C 1
ATOM 683 O O . GLU A 1 86 ? -1.050 7.098 16.053 1.00 74.50 86 GLU A O 1
ATOM 688 N N . ILE A 1 87 ? -0.840 5.800 17.879 1.00 78.00 87 ILE A N 1
ATOM 689 C CA . ILE A 1 87 ? -2.263 5.492 18.022 1.00 78.00 87 ILE A CA 1
ATOM 690 C C . ILE A 1 87 ? -3.059 6.746 18.385 1.00 78.00 87 ILE A C 1
ATOM 692 O O . ILE A 1 87 ? -4.118 6.959 17.798 1.00 78.00 87 ILE A O 1
ATOM 696 N N . GLU A 1 88 ? -2.585 7.544 19.340 1.00 77.81 88 GLU A N 1
ATOM 697 C CA . GLU A 1 88 ? -3.249 8.778 19.768 1.00 77.81 88 GLU A CA 1
ATOM 698 C C . GLU A 1 88 ? -3.232 9.837 18.675 1.00 77.81 88 GLU A C 1
ATOM 700 O O . GLU A 1 88 ? -4.285 10.381 18.355 1.00 77.81 88 GLU A O 1
ATOM 705 N N . TYR A 1 89 ? -2.089 10.040 18.021 1.00 77.19 89 TYR A N 1
ATOM 706 C CA . TYR A 1 89 ? -1.983 10.958 16.893 1.00 77.19 89 TYR A CA 1
ATOM 707 C C . TYR A 1 89 ? -2.941 10.575 15.760 1.00 77.19 89 TYR A C 1
ATOM 709 O O . TYR A 1 89 ? -3.721 11.397 15.284 1.00 77.19 89 TYR A O 1
ATOM 717 N N . MET A 1 90 ? -2.957 9.302 15.349 1.00 75.62 90 MET A N 1
ATOM 718 C CA . MET A 1 90 ? -3.890 8.865 14.307 1.00 75.62 90 MET A CA 1
ATOM 719 C C . MET A 1 90 ? -5.348 8.925 14.754 1.00 75.62 90 MET A C 1
ATOM 721 O O . MET A 1 90 ? -6.220 9.165 13.920 1.00 75.62 90 MET A O 1
ATOM 725 N N . ARG A 1 91 ? -5.631 8.708 16.043 1.00 80.25 91 ARG A N 1
ATOM 726 C CA . ARG A 1 91 ? -6.979 8.863 16.590 1.00 80.25 91 ARG A CA 1
ATOM 727 C C . ARG A 1 91 ? -7.440 10.315 16.478 1.00 80.25 91 ARG A C 1
ATOM 729 O O . ARG A 1 91 ? -8.498 10.518 15.895 1.00 80.25 91 ARG A O 1
ATOM 736 N N . ASP A 1 92 ? -6.633 11.280 16.925 1.00 78.94 92 ASP A N 1
ATOM 737 C CA . ASP A 1 92 ? -6.940 12.717 16.823 1.00 78.94 92 ASP A CA 1
ATOM 738 C C . ASP A 1 92 ? -7.213 13.122 15.370 1.00 78.94 92 ASP A C 1
ATOM 740 O O . ASP A 1 92 ? -8.249 13.707 15.053 1.00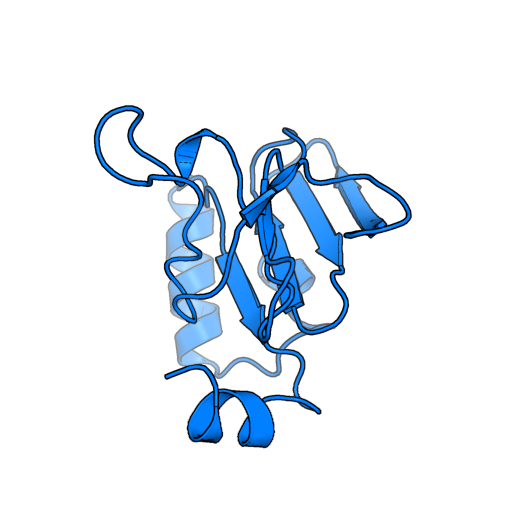 78.94 92 ASP A O 1
ATOM 744 N N . MET A 1 93 ? -6.339 12.709 14.449 1.00 76.94 93 MET A N 1
ATOM 745 C CA . MET A 1 93 ? -6.502 13.019 13.029 1.00 76.94 93 MET A CA 1
ATOM 746 C C . MET A 1 93 ? -7.808 12.452 12.449 1.00 76.94 93 MET A C 1
ATOM 748 O O . MET A 1 93 ? -8.520 13.140 11.715 1.00 76.94 93 MET A O 1
ATOM 752 N N . ILE A 1 94 ? -8.149 11.204 12.787 1.00 76.44 94 ILE A N 1
ATOM 753 C CA . ILE A 1 94 ? -9.382 10.553 12.323 1.00 76.44 94 ILE A CA 1
ATOM 754 C C . ILE A 1 94 ? -10.626 11.202 12.955 1.00 76.44 94 ILE A C 1
ATOM 756 O O . ILE A 1 94 ? -11.624 11.396 12.258 1.00 76.44 94 ILE A O 1
ATOM 760 N N . GLU A 1 95 ? -10.584 11.542 14.247 1.00 78.88 95 GLU A N 1
ATOM 761 C CA . GLU A 1 95 ? -11.693 12.165 14.989 1.00 78.88 95 GLU A CA 1
ATOM 762 C C . GLU A 1 95 ? -11.991 13.584 14.501 1.00 78.88 95 GLU A C 1
ATOM 764 O O . GLU A 1 95 ? -13.155 13.965 14.385 1.00 78.88 95 GLU A O 1
ATOM 769 N N . ARG A 1 96 ? -10.961 14.326 14.085 1.00 80.06 96 ARG A N 1
ATOM 770 C CA . ARG A 1 96 ? -11.093 15.647 13.449 1.00 80.06 96 ARG A CA 1
ATOM 771 C C . ARG A 1 96 ? -11.588 15.579 12.000 1.00 80.06 96 ARG A C 1
ATOM 773 O O . ARG A 1 96 ? -11.624 16.593 11.308 1.00 80.06 96 ARG A O 1
ATOM 780 N N . GLY A 1 97 ? -11.971 14.391 11.527 1.00 71.31 97 GLY A N 1
ATOM 781 C CA . GLY A 1 97 ? -12.517 14.173 10.191 1.00 71.31 97 GLY A CA 1
ATOM 782 C C . GLY A 1 97 ? -11.477 14.273 9.077 1.00 71.31 97 GLY A C 1
ATOM 783 O O . GLY A 1 97 ? -11.853 14.375 7.907 1.00 71.31 97 GLY A O 1
ATOM 784 N N . VAL A 1 98 ? -10.181 14.237 9.406 1.00 77.19 98 VAL A N 1
ATOM 785 C CA . VAL A 1 98 ? -9.134 14.347 8.394 1.00 77.19 98 VAL A CA 1
ATOM 786 C C . VAL A 1 98 ? -9.107 13.083 7.553 1.00 77.19 98 VAL A C 1
ATOM 788 O O . VAL A 1 98 ? -8.926 11.962 8.034 1.00 77.19 98 VAL A O 1
ATOM 791 N N . LYS A 1 99 ? -9.300 13.276 6.249 1.00 75.69 99 LYS A N 1
ATOM 792 C CA . LYS A 1 99 ? -9.191 12.206 5.269 1.00 75.69 99 LYS A CA 1
ATOM 793 C C . LYS A 1 99 ? -7.719 11.915 5.041 1.00 75.69 99 LYS A C 1
ATOM 795 O O . LYS A 1 99 ? -7.003 12.690 4.416 1.00 75.69 99 LYS A O 1
ATOM 800 N N . VAL A 1 100 ? -7.279 10.761 5.525 1.00 74.94 100 VAL A N 1
ATOM 801 C CA . VAL A 1 100 ? -6.009 10.184 5.091 1.00 74.94 100 VAL A CA 1
ATOM 802 C C . VAL A 1 100 ? -6.132 9.889 3.599 1.00 74.94 100 VAL A C 1
ATOM 804 O O . VAL A 1 100 ? -6.900 8.989 3.249 1.00 74.94 100 VAL A O 1
ATOM 807 N N . LYS A 1 101 ? -5.401 10.630 2.757 1.00 81.12 101 LYS A N 1
ATOM 808 C CA . LYS A 1 101 ? -5.275 10.327 1.326 1.00 81.12 101 LYS A CA 1
ATOM 809 C C . LYS A 1 101 ? -4.589 8.977 1.155 1.00 81.12 101 LYS A C 1
ATOM 811 O O . LYS A 1 101 ? -5.278 7.977 1.008 1.00 81.12 101 LYS A O 1
ATOM 816 N N . HIS A 1 102 ? -3.268 8.910 1.325 1.00 86.25 102 HIS A N 1
ATOM 817 C CA . HIS A 1 102 ? -2.509 7.669 1.154 1.00 86.25 102 HIS A CA 1
ATOM 818 C C . HIS A 1 102 ? -1.425 7.526 2.227 1.00 86.25 102 HIS A C 1
ATOM 820 O O . HIS A 1 102 ? -0.535 8.361 2.349 1.00 86.25 102 HIS A O 1
ATOM 826 N N . ILE A 1 103 ? -1.476 6.442 3.005 1.00 87.38 103 ILE A N 1
ATOM 827 C CA . ILE A 1 103 ? -0.389 6.018 3.902 1.00 87.38 103 ILE A CA 1
ATOM 828 C C . ILE A 1 103 ? 0.110 4.669 3.418 1.00 87.38 103 ILE A C 1
ATOM 830 O O . ILE A 1 103 ? -0.689 3.760 3.227 1.00 87.38 103 ILE A O 1
ATOM 834 N N . SER A 1 104 ? 1.422 4.508 3.265 1.00 89.62 104 SER A N 1
ATOM 835 C CA . SER A 1 104 ? 2.027 3.234 2.877 1.00 89.62 104 SER A CA 1
ATOM 836 C C . SER A 1 104 ? 3.053 2.794 3.907 1.00 89.62 104 SER A C 1
ATOM 838 O O . SER A 1 104 ? 3.976 3.538 4.230 1.00 89.62 104 SER A O 1
ATOM 840 N N . VAL A 1 105 ? 2.898 1.575 4.413 1.00 90.56 105 VAL A N 1
ATOM 841 C CA . VAL A 1 105 ? 3.761 0.996 5.442 1.00 90.56 105 VAL A CA 1
ATOM 842 C C . VAL A 1 105 ? 4.544 -0.168 4.854 1.00 90.56 105 VAL A C 1
ATOM 844 O O . VAL A 1 105 ? 3.966 -1.050 4.220 1.00 90.56 105 VAL A O 1
ATOM 847 N N . VAL A 1 106 ? 5.858 -0.196 5.085 1.00 91.06 106 VAL A N 1
ATOM 848 C CA . VAL A 1 106 ? 6.705 -1.348 4.747 1.00 91.06 106 VAL A CA 1
ATOM 849 C C . VAL A 1 106 ? 6.363 -2.508 5.680 1.00 91.06 106 VAL A C 1
ATOM 851 O O . VAL A 1 106 ? 6.382 -2.357 6.902 1.00 91.06 106 VAL A O 1
ATOM 854 N N . LYS A 1 107 ? 6.074 -3.687 5.122 1.00 90.50 107 LYS A N 1
ATOM 855 C CA . LYS A 1 107 ? 5.819 -4.894 5.922 1.00 90.50 107 LYS A CA 1
ATOM 856 C C . LYS A 1 107 ? 7.049 -5.216 6.767 1.00 90.50 107 LYS A C 1
ATOM 858 O O . LYS A 1 107 ? 8.167 -5.168 6.259 1.00 90.50 107 LYS A O 1
ATOM 863 N N . SER A 1 108 ? 6.851 -5.642 8.016 1.00 88.94 108 SER A N 1
ATOM 864 C CA . SER A 1 108 ? 7.940 -5.826 8.991 1.00 88.94 108 SER A CA 1
ATOM 865 C C . SER A 1 108 ? 9.120 -6.654 8.469 1.00 88.94 108 SER A C 1
ATOM 867 O O . SER A 1 108 ? 10.269 -6.282 8.681 1.00 88.94 108 SER A O 1
ATOM 869 N N . LYS A 1 109 ? 8.849 -7.715 7.695 1.00 90.25 109 LYS A N 1
ATOM 870 C CA . LYS A 1 109 ? 9.883 -8.577 7.093 1.00 90.25 109 LYS A CA 1
ATOM 871 C C . LYS A 1 109 ? 10.793 -7.894 6.060 1.00 90.25 109 LYS A C 1
ATOM 873 O O . LYS A 1 109 ? 11.811 -8.465 5.691 1.00 90.25 109 LYS A O 1
ATOM 878 N N . PHE A 1 110 ? 10.435 -6.706 5.574 1.00 92.19 110 PHE A N 1
ATOM 879 C CA . PHE A 1 110 ? 11.213 -5.951 4.590 1.00 92.19 110 PHE A CA 1
ATOM 880 C C . PHE A 1 110 ? 11.800 -4.649 5.140 1.00 92.19 110 PHE A C 1
ATOM 882 O O . PHE A 1 110 ? 12.442 -3.936 4.379 1.00 92.19 110 PHE A O 1
ATOM 889 N N . ILE A 1 111 ? 11.632 -4.337 6.430 1.00 90.94 111 ILE A N 1
ATOM 890 C CA . ILE A 1 111 ? 12.139 -3.082 7.014 1.00 90.94 111 ILE A CA 1
ATOM 891 C C . ILE A 1 111 ? 13.660 -2.966 6.850 1.00 90.94 111 ILE A C 1
ATOM 893 O O . ILE A 1 111 ? 14.146 -1.953 6.357 1.00 90.94 111 ILE A O 1
ATOM 897 N N . GLU A 1 112 ? 14.414 -4.014 7.189 1.00 92.94 112 GLU A N 1
ATOM 898 C CA . GLU A 1 112 ? 15.880 -3.984 7.070 1.00 92.94 112 GLU A CA 1
ATOM 899 C C . GLU A 1 112 ? 16.350 -3.925 5.613 1.00 92.94 112 GLU A C 1
ATOM 901 O O . GLU A 1 112 ? 17.354 -3.290 5.303 1.00 92.94 112 GLU A O 1
ATOM 906 N N . LYS A 1 113 ? 15.589 -4.519 4.686 1.00 92.31 113 LYS A N 1
ATOM 907 C CA . LYS A 1 113 ? 15.842 -4.357 3.251 1.00 92.31 113 LYS A CA 1
ATOM 908 C C . LYS A 1 113 ? 15.601 -2.911 2.811 1.00 92.31 113 LYS A C 1
ATOM 910 O O . LYS A 1 113 ? 16.439 -2.343 2.120 1.00 92.31 113 LYS A O 1
ATOM 915 N N . ALA A 1 114 ? 14.486 -2.322 3.239 1.00 91.44 114 ALA A N 1
ATOM 916 C CA . ALA A 1 114 ? 14.105 -0.959 2.896 1.00 91.44 114 ALA A CA 1
ATOM 917 C C . ALA A 1 114 ? 15.171 0.053 3.315 1.00 91.44 114 ALA A C 1
ATOM 919 O O . ALA A 1 114 ? 15.617 0.835 2.485 1.00 91.44 114 ALA A O 1
ATOM 920 N N . LYS A 1 115 ? 15.638 -0.038 4.566 1.00 92.12 115 LYS A N 1
ATOM 921 C CA . LYS A 1 115 ? 16.680 0.842 5.113 1.00 92.12 115 LYS A CA 1
ATOM 922 C C . LYS A 1 115 ? 17.995 0.792 4.332 1.00 92.12 115 LYS A C 1
ATOM 924 O O . LYS A 1 115 ? 18.705 1.785 4.304 1.00 92.12 115 LYS A O 1
ATOM 929 N N . ARG A 1 116 ? 18.338 -0.360 3.743 1.00 92.12 116 ARG A N 1
ATOM 930 C CA . ARG A 1 116 ? 19.596 -0.543 3.001 1.00 92.12 116 ARG A CA 1
ATOM 931 C C . ARG A 1 116 ? 19.502 -0.164 1.527 1.00 92.12 116 ARG A C 1
ATOM 933 O O . ARG A 1 116 ? 20.521 0.162 0.934 1.00 92.12 116 ARG A O 1
ATOM 940 N N . GLU A 1 117 ? 18.329 -0.312 0.913 1.00 90.12 117 GLU A N 1
ATOM 941 C CA . GLU A 1 117 ? 18.210 -0.324 -0.552 1.00 90.12 117 GLU A CA 1
ATOM 942 C C . GLU A 1 117 ? 17.239 0.713 -1.132 1.00 90.12 117 GLU A C 1
ATOM 944 O O . GLU A 1 117 ? 17.262 0.929 -2.349 1.00 90.12 117 GLU A O 1
ATOM 949 N N . TRP A 1 118 ? 16.330 1.270 -0.324 1.00 86.25 118 TRP A N 1
ATOM 950 C CA . TRP A 1 118 ? 15.230 2.135 -0.781 1.00 86.25 118 TRP A CA 1
ATOM 951 C C . TRP A 1 118 ? 15.229 3.514 -0.112 1.00 86.25 118 TRP A C 1
ATOM 953 O O . TRP A 1 118 ? 14.251 4.232 -0.284 1.00 86.25 118 TRP A O 1
ATOM 963 N N . CYS A 1 119 ? 16.252 3.845 0.674 1.00 63.97 119 CYS A N 1
ATOM 964 C CA . CYS A 1 119 ? 16.418 5.131 1.344 1.00 63.97 119 CYS A CA 1
ATOM 965 C C . CYS A 1 119 ? 17.744 5.755 0.919 1.00 63.97 119 CYS A C 1
ATOM 967 O O . CYS A 1 119 ? 18.710 4.974 0.747 1.00 63.97 119 CYS A O 1
#

Radius of gyration: 14.33 Å; chains: 1; bounding box: 38×27×37 Å

pLDDT: mean 86.54, std 9.55, range [53.53, 97.12]

Secondary structure (DSSP, 8-state):
-EEEE-SSEEEEESS-PPP-EEESSSS--EE-GGGS-TTT-SSB-TTTS-BEEE--BTTTBEEEEE-SS---HHHHTTT----HHHHHHHHHHHHTT-----EEEE-GGGHHHHHHH--

Sequence (119 aa):
MIIVDSPFHVSFSSERELPSKACTGKCKKIWWESDYDETDDKGVCLQCGSSLGCAVKGVHFKIVYQANRNLRVKDFKPYKKMSNEEIEYMRDMIERGVKVKHISVVKSKFIEKAKREWC